Protein AF-A0A0A2F443-F1 (afdb_monomer)

Sequence (129 aa):
AHIKAKIVNYIKQNYPGAFIKDIERKSNGTYKAEIVYNNTEYDLLFNAQGNFVSAHIDGYEDDDDNIPAHIKAKIINYINQNYPGAIIKDIERKSNGRYEAEIVYNNREYDLLFNAQGNFISASLDDKK

Secondary structure (DSSP, 8-state):
-HHHHHHHHHHHHHSTT-EEEEEEEPTTS-EEEEEEETTEEEEEEE-TTS-EEEEEETT-----TTS-HHHHHHHHHHHHHHSTTPEEEEEEE-TTS-EEEEEEETTEEEEEEE-TTS-EEEEEE----

InterPro domains:
  IPR021533 Putative beta-lactamase-inhibitor-like, PepSY-like [PF11396] (5-53)
  IPR021533 Putative beta-lactamase-inhibitor-like, PepSY-like [PF11396] (70-121)

Organism: NCBI:txid111105

pLDDT: mean 92.55, std 10.03, range [43.12, 98.56]

Structure (mmCIF, N/CA/C/O backbone):
data_AF-A0A0A2F443-F1
#
_entry.id   AF-A0A0A2F443-F1
#
loop_
_atom_site.group_PDB
_atom_site.id
_atom_site.type_symbol
_atom_site.label_atom_id
_atom_site.label_alt_id
_atom_site.label_comp_id
_atom_site.label_asym_id
_atom_site.label_entity_id
_atom_site.label_seq_id
_atom_site.pdbx_PDB_ins_code
_atom_site.Cartn_x
_atom_site.Cartn_y
_atom_site.Cartn_z
_atom_site.occupancy
_atom_site.B_iso_or_equiv
_atom_site.auth_seq_id
_atom_site.auth_comp_id
_atom_site.auth_asym_id
_atom_site.auth_atom_id
_atom_site.pdbx_PDB_model_num
ATOM 1 N N . ALA A 1 1 ? -15.378 -19.521 -1.320 1.00 64.31 1 ALA A N 1
ATOM 2 C CA . ALA A 1 1 ? -15.465 -19.469 0.157 1.00 64.31 1 ALA A CA 1
ATOM 3 C C . ALA A 1 1 ? -14.098 -19.260 0.822 1.00 64.31 1 ALA A C 1
ATOM 5 O O . ALA A 1 1 ? -13.954 -18.303 1.567 1.00 64.31 1 ALA A O 1
ATOM 6 N N . HIS A 1 2 ? -13.081 -20.080 0.522 1.00 89.88 2 HIS A N 1
ATOM 7 C CA . HIS A 1 2 ? -11.790 -20.035 1.232 1.00 89.88 2 HIS A CA 1
ATOM 8 C C . HIS A 1 2 ? -11.014 -18.705 1.099 1.00 89.88 2 HIS A C 1
ATOM 10 O O . HIS A 1 2 ? -10.516 -18.188 2.093 1.00 89.88 2 HIS A O 1
ATOM 16 N N . ILE A 1 3 ? -10.974 -18.101 -0.098 1.00 95.50 3 ILE A N 1
ATOM 17 C CA . ILE A 1 3 ? -10.221 -16.853 -0.330 1.00 95.50 3 ILE A CA 1
ATOM 18 C C . ILE A 1 3 ? -10.798 -15.664 0.447 1.00 95.50 3 ILE A C 1
ATOM 20 O O . ILE A 1 3 ? -10.056 -14.972 1.135 1.00 95.50 3 ILE A O 1
ATOM 24 N N . LYS A 1 4 ? -12.125 -15.462 0.417 1.00 95.25 4 LYS A N 1
ATOM 25 C CA . LYS A 1 4 ? -12.770 -14.390 1.195 1.00 95.25 4 LYS A CA 1
ATOM 26 C C . LYS A 1 4 ? -12.514 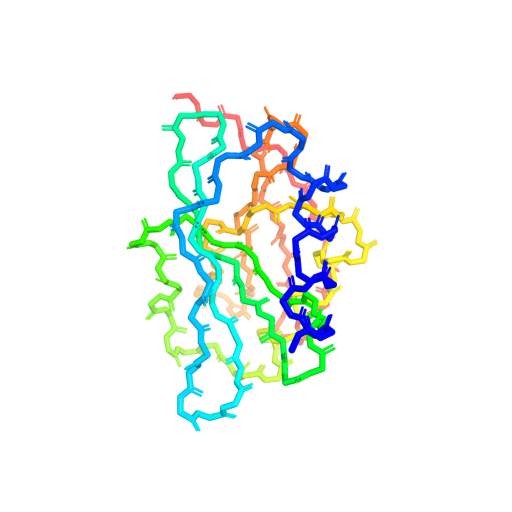-14.549 2.699 1.00 95.25 4 LYS A C 1
ATOM 28 O O . LYS A 1 4 ? -12.211 -13.566 3.358 1.00 95.25 4 LYS A O 1
ATOM 33 N N . ALA A 1 5 ? -12.559 -15.772 3.235 1.00 96.56 5 ALA A N 1
ATOM 34 C CA . ALA A 1 5 ? -12.238 -16.017 4.644 1.00 96.56 5 ALA A CA 1
ATOM 35 C C . ALA A 1 5 ? -10.780 -15.657 4.987 1.00 96.56 5 ALA A C 1
ATOM 37 O O . ALA A 1 5 ? -10.525 -15.046 6.020 1.00 96.56 5 ALA A O 1
ATOM 38 N N . LYS A 1 6 ? -9.828 -15.977 4.101 1.00 97.50 6 LYS A N 1
ATOM 39 C CA . LYS A 1 6 ? -8.420 -15.587 4.253 1.00 97.50 6 LYS A CA 1
ATOM 40 C C . LYS A 1 6 ? -8.236 -14.065 4.264 1.00 97.50 6 LYS A C 1
ATOM 42 O O . LYS A 1 6 ? -7.533 -13.560 5.132 1.00 97.50 6 LYS A O 1
ATOM 47 N N . ILE A 1 7 ? -8.910 -13.352 3.359 1.00 98.38 7 ILE A N 1
ATOM 48 C CA . ILE A 1 7 ? -8.921 -11.880 3.312 1.00 98.38 7 ILE A CA 1
ATOM 49 C C . ILE A 1 7 ? -9.482 -11.307 4.620 1.00 98.38 7 ILE A C 1
ATOM 51 O O . ILE A 1 7 ? -8.838 -10.482 5.259 1.00 98.38 7 ILE A O 1
ATOM 55 N N . VAL A 1 8 ? -10.637 -11.804 5.074 1.00 98.19 8 VAL A N 1
ATOM 56 C CA . VAL A 1 8 ? -11.250 -11.381 6.345 1.00 98.19 8 VAL A CA 1
ATOM 57 C C . VAL A 1 8 ? -10.306 -11.612 7.530 1.00 98.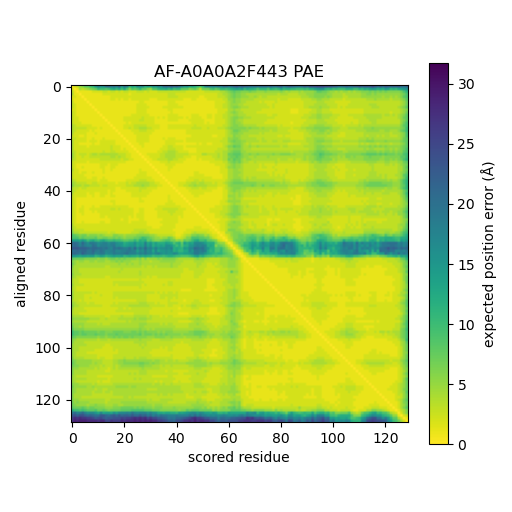19 8 VAL A C 1
ATOM 59 O O . VAL A 1 8 ? -10.204 -10.754 8.404 1.00 98.19 8 VAL A O 1
ATOM 62 N N . ASN A 1 9 ? -9.598 -12.742 7.570 1.00 97.75 9 ASN A N 1
ATOM 63 C CA . ASN A 1 9 ? -8.636 -13.029 8.636 1.00 97.75 9 ASN A CA 1
ATOM 64 C C . ASN A 1 9 ? -7.452 -12.057 8.618 1.00 97.75 9 ASN A C 1
ATOM 66 O O . ASN A 1 9 ? -7.073 -11.558 9.674 1.00 97.75 9 ASN A O 1
ATOM 70 N N . TYR A 1 10 ? -6.910 -11.752 7.435 1.00 97.69 10 TYR A N 1
ATOM 71 C CA . TYR A 1 10 ? -5.860 -10.747 7.294 1.00 97.69 10 TYR A CA 1
ATOM 72 C C . TYR A 1 10 ? -6.326 -9.378 7.809 1.00 97.69 10 TYR A C 1
ATOM 74 O O . TYR A 1 10 ? -5.618 -8.753 8.598 1.00 97.69 10 TYR A O 1
ATOM 82 N N . ILE A 1 11 ? -7.534 -8.945 7.426 1.00 98.19 11 ILE A N 1
ATOM 83 C CA . ILE A 1 11 ? -8.095 -7.658 7.858 1.00 98.19 11 ILE A CA 1
ATOM 84 C C . ILE A 1 11 ? -8.228 -7.614 9.381 1.00 98.19 11 ILE A C 1
ATOM 86 O O . ILE A 1 11 ? -7.742 -6.683 10.007 1.00 98.19 11 ILE A O 1
ATOM 90 N N . LYS A 1 12 ? -8.804 -8.652 9.999 1.00 97.25 12 LYS A N 1
ATOM 91 C CA . LYS A 1 12 ? -8.954 -8.721 11.463 1.00 97.25 12 LYS A CA 1
ATOM 92 C C . LYS A 1 12 ? -7.624 -8.665 12.215 1.00 97.25 12 LYS A C 1
ATOM 94 O O . LYS A 1 12 ? -7.587 -8.149 13.327 1.00 97.25 12 LYS A O 1
ATOM 99 N N . GLN A 1 13 ? -6.566 -9.229 11.636 1.00 96.31 13 GLN A N 1
ATOM 100 C CA . GLN A 1 13 ? -5.243 -9.269 12.251 1.00 96.31 13 GLN A CA 1
ATOM 101 C C . GLN A 1 13 ? -4.503 -7.929 12.146 1.00 96.31 13 GLN A C 1
ATOM 103 O O . GLN A 1 13 ? -3.824 -7.553 13.096 1.00 96.31 13 GLN A O 1
ATOM 108 N N . ASN A 1 14 ? -4.613 -7.230 11.012 1.00 95.94 14 ASN A N 1
ATOM 109 C CA . ASN A 1 14 ? -3.810 -6.031 10.731 1.00 95.94 14 ASN A CA 1
ATOM 110 C C . ASN A 1 14 ? -4.575 -4.718 10.965 1.00 95.94 14 ASN A C 1
ATOM 112 O O . ASN A 1 14 ? -3.959 -3.699 11.253 1.00 95.94 14 ASN A O 1
ATOM 116 N N . TYR A 1 15 ? -5.907 -4.752 10.903 1.00 96.12 15 TYR A N 1
ATOM 117 C CA . TYR A 1 15 ? -6.796 -3.605 11.104 1.00 96.12 15 TYR A CA 1
ATOM 118 C C . TYR A 1 15 ? -7.866 -3.959 12.155 1.00 96.12 15 TYR A C 1
ATOM 120 O O . TYR A 1 15 ? -9.048 -4.135 11.833 1.00 96.12 15 TYR A O 1
ATOM 128 N N . PRO A 1 16 ? -7.471 -4.164 13.426 1.00 95.56 16 PRO A N 1
ATOM 129 C CA . PRO A 1 16 ? -8.375 -4.646 14.465 1.00 95.56 16 PRO A CA 1
ATOM 130 C C . PRO A 1 16 ? -9.510 -3.650 14.722 1.00 95.56 16 PRO A C 1
ATOM 132 O O . PRO A 1 16 ? -9.282 -2.507 15.099 1.00 95.56 16 PRO A O 1
ATOM 135 N N . GLY A 1 17 ? -10.752 -4.102 14.549 1.00 95.75 17 GLY A N 1
ATOM 136 C CA . GLY A 1 17 ? -11.938 -3.251 14.694 1.00 95.75 17 GLY A CA 1
ATOM 137 C C . GLY A 1 17 ? -12.379 -2.551 13.407 1.00 95.75 17 GLY A C 1
ATOM 138 O O . GLY A 1 17 ? -13.370 -1.828 13.440 1.00 95.75 17 GLY A O 1
ATOM 139 N N . ALA A 1 18 ? -11.707 -2.792 12.276 1.00 97.44 18 ALA A N 1
ATOM 140 C CA . ALA A 1 18 ? -12.175 -2.309 10.983 1.00 97.44 18 ALA A CA 1
ATOM 141 C C . ALA A 1 18 ? -13.553 -2.887 10.619 1.00 97.44 18 ALA A C 1
ATOM 143 O O . ALA A 1 18 ? -13.817 -4.083 10.796 1.00 97.44 18 ALA A O 1
ATOM 144 N N . PHE A 1 19 ? -14.416 -2.042 10.059 1.00 98.19 19 PHE A N 1
ATOM 145 C CA . PHE A 1 19 ? -15.675 -2.453 9.450 1.00 98.19 19 PHE A CA 1
ATOM 146 C C . PHE A 1 19 ? -15.444 -2.770 7.973 1.00 98.19 19 PHE A C 1
ATOM 148 O O . PHE A 1 19 ? -14.977 -1.919 7.227 1.00 98.19 19 PHE A O 1
ATOM 155 N N . ILE A 1 20 ? -15.766 -3.989 7.539 1.00 98.31 20 ILE A N 1
ATOM 156 C CA . ILE A 1 20 ? -15.625 -4.400 6.136 1.00 98.31 20 ILE A CA 1
ATOM 157 C C . ILE A 1 20 ? -16.912 -4.025 5.397 1.00 98.31 20 ILE A C 1
ATOM 159 O O . ILE A 1 20 ? -17.959 -4.606 5.687 1.00 98.31 20 ILE A O 1
ATOM 163 N N . LYS A 1 21 ? -16.828 -3.081 4.452 1.00 98.00 21 LYS A N 1
ATOM 164 C CA . LYS A 1 21 ? -17.955 -2.643 3.614 1.00 98.00 21 LYS A CA 1
ATOM 165 C C . LYS A 1 21 ? -18.239 -3.661 2.517 1.00 98.00 21 LYS A C 1
ATOM 167 O O . LYS A 1 21 ? -19.358 -4.159 2.420 1.00 98.00 21 LYS A O 1
ATOM 172 N N . ASP A 1 22 ? -17.215 -4.007 1.742 1.00 97.62 22 ASP A N 1
ATOM 173 C CA . ASP A 1 22 ? -17.322 -4.995 0.671 1.00 97.62 22 ASP A CA 1
ATOM 174 C C . ASP A 1 22 ? -16.007 -5.755 0.445 1.00 97.62 22 ASP A C 1
ATOM 176 O O . ASP A 1 22 ? -14.921 -5.318 0.824 1.00 97.62 22 ASP A O 1
ATOM 180 N N . ILE A 1 23 ? -16.120 -6.934 -0.169 1.00 97.69 23 ILE A N 1
ATOM 181 C CA . ILE A 1 23 ? -15.006 -7.683 -0.746 1.00 97.69 23 ILE A CA 1
ATOM 182 C C . ILE A 1 23 ? -15.416 -8.120 -2.152 1.00 97.69 23 ILE A C 1
ATOM 184 O O . ILE A 1 23 ? -16.101 -9.143 -2.339 1.00 97.69 23 ILE A O 1
ATOM 188 N N . GLU A 1 24 ? -14.913 -7.395 -3.141 1.00 96.75 24 GLU A N 1
ATOM 189 C CA . GLU A 1 24 ? -15.175 -7.614 -4.555 1.00 96.75 24 GLU A CA 1
ATOM 190 C C . GLU A 1 24 ? -14.034 -8.407 -5.205 1.00 96.75 24 GLU A C 1
ATOM 192 O O . GLU A 1 24 ? -12.854 -8.192 -4.926 1.00 96.75 24 GLU A O 1
ATOM 197 N N . ARG A 1 25 ? -14.371 -9.334 -6.109 1.00 96.69 25 ARG A N 1
ATOM 198 C CA . ARG A 1 25 ? -13.392 -9.959 -7.008 1.00 96.69 25 ARG A CA 1
ATOM 199 C C . ARG A 1 25 ? -13.388 -9.201 -8.332 1.00 96.69 25 ARG A C 1
ATOM 201 O O . ARG A 1 25 ? -14.406 -9.191 -9.017 1.00 96.69 25 ARG A O 1
ATOM 208 N N . LYS A 1 26 ? -12.243 -8.644 -8.719 1.00 95.38 26 LYS A N 1
ATOM 209 C CA . LYS A 1 26 ? -12.069 -7.924 -9.985 1.00 95.38 26 LYS A CA 1
ATOM 210 C C . LYS A 1 26 ? -11.936 -8.896 -11.166 1.00 95.38 26 LYS A C 1
ATOM 212 O O . LYS A 1 26 ? -11.649 -10.086 -10.998 1.00 95.38 26 LYS A O 1
ATOM 217 N N . SER A 1 27 ? -12.137 -8.393 -12.385 1.00 95.69 27 SER A N 1
ATOM 218 C CA . SER A 1 27 ? -12.117 -9.185 -13.629 1.00 95.69 27 SER A CA 1
ATOM 219 C C . SER A 1 27 ? -10.770 -9.870 -13.899 1.00 95.69 27 SER A C 1
ATOM 221 O O . SER A 1 27 ? -10.739 -10.999 -14.385 1.00 95.69 27 SER A O 1
ATOM 223 N N . ASN A 1 28 ? -9.661 -9.238 -13.505 1.00 92.69 28 ASN A N 1
ATOM 224 C CA . ASN A 1 28 ? -8.302 -9.795 -13.560 1.00 92.69 28 ASN A CA 1
ATOM 225 C C . ASN A 1 28 ? -8.028 -10.868 -12.479 1.00 92.69 28 ASN A C 1
ATOM 227 O O . ASN A 1 28 ? -6.920 -11.391 -12.380 1.00 92.69 28 ASN A O 1
ATOM 231 N N . GLY A 1 29 ? -9.028 -11.200 -11.658 1.00 95.38 29 GLY A N 1
ATOM 232 C CA . GLY A 1 29 ? -8.956 -12.224 -10.625 1.00 95.38 29 GLY A CA 1
ATOM 233 C C . GLY A 1 29 ? -8.400 -11.760 -9.279 1.00 95.38 29 GLY A C 1
ATOM 234 O O . GLY A 1 29 ? -8.412 -12.575 -8.355 1.00 95.38 29 GLY A O 1
ATOM 235 N N . THR A 1 30 ? -7.952 -10.506 -9.142 1.00 96.69 30 THR A N 1
ATOM 236 C CA . THR A 1 30 ? -7.595 -9.920 -7.840 1.00 96.69 30 THR A CA 1
ATOM 237 C C . THR A 1 30 ? -8.844 -9.651 -7.003 1.00 96.69 30 THR A C 1
ATOM 239 O O . THR A 1 30 ? -9.979 -9.787 -7.471 1.00 96.69 30 THR A O 1
ATOM 242 N N . TYR A 1 31 ? -8.642 -9.291 -5.740 1.00 97.75 31 TYR A N 1
ATOM 243 C CA . TYR A 1 31 ? -9.715 -8.882 -4.846 1.00 97.75 31 TYR A CA 1
ATOM 244 C C . TYR A 1 31 ? -9.433 -7.487 -4.301 1.00 97.75 31 TYR A C 1
ATOM 246 O O . TYR A 1 31 ? -8.298 -7.197 -3.932 1.00 97.75 31 TYR A O 1
ATOM 254 N N . LYS A 1 32 ? -10.474 -6.661 -4.224 1.00 97.00 32 LYS A N 1
ATOM 255 C CA . LYS A 1 32 ? -10.474 -5.379 -3.517 1.00 97.00 32 LYS A CA 1
ATOM 256 C C . LYS A 1 32 ? -11.372 -5.534 -2.293 1.00 97.00 32 LYS A C 1
ATOM 258 O O . LYS A 1 32 ? -12.486 -6.041 -2.427 1.00 97.00 32 LYS A O 1
ATOM 263 N N . ALA A 1 33 ? -10.884 -5.167 -1.116 1.00 97.62 33 ALA A N 1
ATOM 264 C CA . ALA A 1 33 ? -11.701 -5.059 0.084 1.00 97.62 33 ALA A CA 1
ATOM 265 C C . ALA A 1 33 ? -11.775 -3.595 0.510 1.00 97.62 33 ALA A C 1
ATOM 267 O O . ALA A 1 33 ? -10.738 -2.975 0.721 1.00 97.62 33 ALA A O 1
ATOM 268 N N . GLU A 1 34 ? -12.991 -3.084 0.652 1.00 97.81 34 GLU A N 1
ATOM 269 C CA . GLU A 1 34 ? -13.259 -1.737 1.153 1.00 97.81 34 GLU A CA 1
ATOM 270 C C . GLU A 1 34 ? -13.525 -1.834 2.654 1.00 97.81 34 GLU A C 1
ATOM 272 O O . GLU A 1 34 ? -14.407 -2.587 3.091 1.00 97.81 34 GLU A O 1
ATOM 277 N N . ILE A 1 35 ? -12.749 -1.111 3.460 1.00 97.88 35 ILE A N 1
ATOM 278 C CA . ILE A 1 35 ? -12.886 -1.115 4.919 1.00 97.88 35 ILE A CA 1
ATOM 279 C C . ILE A 1 35 ? -12.972 0.306 5.471 1.00 97.88 35 ILE A C 1
ATOM 281 O O . ILE A 1 35 ? -12.360 1.219 4.937 1.00 97.88 35 ILE A O 1
ATOM 285 N N . VAL A 1 36 ? -13.670 0.476 6.591 1.00 97.62 36 VAL A N 1
ATOM 286 C CA . VAL A 1 36 ? -13.581 1.670 7.440 1.00 97.62 36 VAL A CA 1
ATOM 287 C C . VAL A 1 36 ? -12.722 1.315 8.647 1.00 97.62 36 VAL A C 1
ATOM 289 O O . VAL A 1 36 ? -13.060 0.392 9.393 1.00 97.62 36 VAL A O 1
ATOM 292 N N . TYR A 1 37 ? -11.633 2.041 8.875 1.00 95.19 37 TYR A N 1
ATOM 293 C CA . TYR A 1 37 ? -10.763 1.861 10.036 1.00 95.19 37 TYR A CA 1
ATOM 294 C C . TYR A 1 37 ? -10.329 3.229 10.570 1.00 95.19 37 TYR A C 1
ATOM 296 O O . TYR A 1 37 ? -10.006 4.122 9.799 1.00 95.19 37 TYR A O 1
ATOM 304 N N . ASN A 1 38 ? -10.395 3.437 11.889 1.00 91.50 38 ASN A N 1
ATOM 305 C CA . ASN A 1 38 ? -10.117 4.739 12.519 1.00 91.50 38 ASN A CA 1
ATOM 306 C C . ASN A 1 38 ? -10.820 5.934 11.835 1.00 91.50 38 ASN A C 1
ATOM 308 O O . ASN A 1 38 ? -10.234 7.000 11.679 1.00 91.50 38 ASN A O 1
ATOM 312 N N . ASN A 1 39 ? -12.085 5.742 11.443 1.00 92.25 39 ASN A N 1
ATOM 313 C CA . ASN A 1 39 ? -12.944 6.730 10.775 1.00 92.25 39 ASN A CA 1
ATOM 314 C C . ASN A 1 39 ? -12.515 7.129 9.350 1.00 92.25 39 ASN A C 1
ATOM 316 O O . ASN A 1 39 ? -13.056 8.093 8.811 1.00 92.25 39 ASN A O 1
ATOM 320 N N . THR A 1 40 ? -11.620 6.367 8.728 1.00 92.44 40 THR A N 1
ATOM 321 C CA . THR A 1 40 ? -11.165 6.572 7.348 1.00 92.44 40 THR A CA 1
ATOM 322 C C . THR A 1 40 ? -11.492 5.342 6.507 1.00 92.44 40 THR A C 1
ATOM 324 O O . THR A 1 40 ? -11.432 4.214 7.004 1.00 92.44 40 THR A O 1
ATOM 327 N N . GLU A 1 41 ? -11.871 5.554 5.246 1.00 95.56 41 GLU A N 1
ATOM 328 C CA . GLU A 1 41 ? -12.099 4.475 4.283 1.00 95.56 41 GLU A CA 1
ATOM 329 C C . GLU A 1 41 ? -10.800 4.093 3.570 1.00 95.56 41 GLU A C 1
ATOM 331 O O . G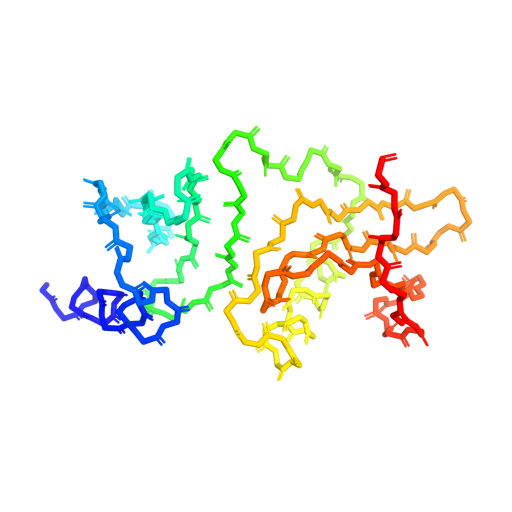LU A 1 41 ? -9.996 4.955 3.211 1.00 95.56 41 GLU A O 1
ATOM 336 N N . TYR A 1 42 ? -10.588 2.790 3.403 1.00 95.50 42 TYR A N 1
ATOM 337 C CA . TYR A 1 42 ? -9.389 2.230 2.800 1.00 95.50 42 TYR A CA 1
ATOM 338 C C . TYR A 1 42 ? -9.718 1.126 1.806 1.00 95.50 42 TYR A C 1
ATOM 340 O O . TYR A 1 42 ? -10.589 0.282 2.044 1.00 95.50 42 TYR A O 1
ATOM 348 N N . ASP A 1 43 ? -8.890 1.074 0.771 1.00 96.00 43 ASP A N 1
ATOM 349 C CA . ASP A 1 43 ? -8.896 0.074 -0.277 1.00 96.00 43 ASP A CA 1
ATOM 350 C C . ASP A 1 43 ? -7.738 -0.897 -0.100 1.00 96.00 43 ASP A C 1
ATOM 352 O O . ASP A 1 43 ? -6.567 -0.547 -0.251 1.00 96.00 43 ASP A O 1
ATOM 356 N N . LEU A 1 44 ? -8.060 -2.150 0.212 1.00 97.25 44 LEU A N 1
ATOM 357 C CA . LEU A 1 44 ? -7.071 -3.209 0.365 1.00 97.25 44 LEU A CA 1
ATOM 358 C C . LEU A 1 44 ? -7.079 -4.104 -0.869 1.00 97.25 44 LEU A C 1
ATOM 360 O O . LEU A 1 44 ? -8.078 -4.757 -1.186 1.00 97.25 44 LEU A O 1
ATOM 364 N N . LEU A 1 45 ? -5.931 -4.191 -1.532 1.00 96.56 45 LEU A N 1
ATOM 365 C CA . LEU A 1 45 ? -5.721 -5.045 -2.688 1.00 96.56 45 LEU A CA 1
ATOM 366 C C . LEU A 1 45 ? -5.153 -6.399 -2.258 1.00 96.56 45 LEU A C 1
ATOM 368 O O . LEU A 1 45 ? -4.180 -6.495 -1.509 1.00 96.56 45 LEU A O 1
ATOM 372 N N . PHE A 1 46 ? -5.728 -7.467 -2.802 1.00 98.00 46 PHE A N 1
ATOM 373 C CA . PHE A 1 46 ? -5.253 -8.833 -2.632 1.00 98.00 46 PHE A CA 1
ATOM 374 C C . PHE A 1 46 ? -5.090 -9.517 -3.984 1.00 98.00 46 PHE A C 1
ATOM 376 O O . PHE A 1 46 ? -5.879 -9.324 -4.911 1.00 98.00 46 PHE A O 1
ATOM 383 N N . ASN A 1 47 ? -4.087 -10.382 -4.097 1.00 96.88 47 ASN A N 1
ATOM 384 C CA . ASN A 1 47 ? -3.878 -11.168 -5.305 1.00 96.88 47 ASN A CA 1
ATOM 385 C C . ASN A 1 47 ? -4.937 -12.285 -5.457 1.00 96.88 47 ASN A C 1
ATOM 387 O O . ASN A 1 47 ? -5.762 -12.524 -4.572 1.00 96.88 47 ASN A O 1
ATOM 391 N N . ALA A 1 48 ? -4.889 -13.025 -6.568 1.00 96.62 48 ALA A N 1
ATOM 392 C CA . ALA A 1 48 ? -5.840 -14.107 -6.856 1.00 96.62 48 ALA A CA 1
ATOM 393 C C . ALA A 1 48 ? -5.854 -15.245 -5.808 1.00 96.62 48 ALA A C 1
ATOM 395 O O . ALA A 1 48 ? -6.826 -15.996 -5.720 1.00 96.62 48 ALA A O 1
ATOM 396 N N . GLN A 1 49 ? -4.800 -15.371 -4.995 1.00 96.94 49 GLN A N 1
ATOM 397 C CA . GLN A 1 49 ? -4.669 -16.344 -3.904 1.00 96.94 49 GLN A CA 1
ATOM 398 C C . GLN A 1 49 ? -5.054 -15.759 -2.529 1.00 96.94 49 GLN A C 1
ATOM 400 O O . GLN A 1 49 ? -4.850 -16.410 -1.495 1.00 96.94 49 GLN A O 1
ATOM 405 N N . GLY A 1 50 ? -5.600 -14.540 -2.495 1.00 96.88 50 GLY A N 1
ATOM 406 C CA . GLY A 1 50 ? -5.985 -13.838 -1.272 1.00 96.88 50 GLY A CA 1
ATOM 407 C C . GLY A 1 50 ? -4.804 -13.402 -0.410 1.00 96.88 50 GLY A C 1
ATOM 408 O O . GLY A 1 50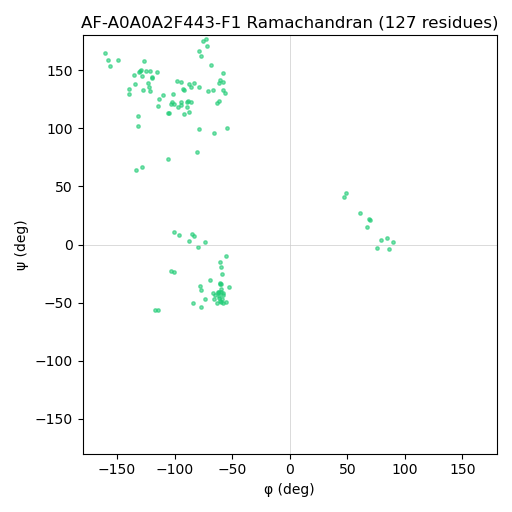 ? -4.968 -13.265 0.799 1.00 96.88 50 GLY A O 1
ATOM 409 N N . ASN A 1 51 ? -3.605 -13.266 -0.983 1.00 96.88 51 ASN A N 1
ATOM 410 C CA . ASN A 1 51 ? -2.473 -12.652 -0.290 1.00 96.88 51 ASN A CA 1
ATOM 411 C C . ASN A 1 51 ? -2.576 -11.133 -0.416 1.00 96.88 51 ASN A C 1
ATOM 413 O O . ASN A 1 51 ? -2.899 -10.641 -1.497 1.00 96.88 51 ASN A O 1
ATOM 417 N N . PHE A 1 52 ? -2.280 -10.420 0.667 1.00 97.75 52 PHE A N 1
ATOM 418 C CA . PHE A 1 52 ? -2.236 -8.962 0.682 1.00 97.75 52 PHE A CA 1
ATOM 419 C C . PHE A 1 52 ? -1.196 -8.423 -0.304 1.00 97.75 52 PHE A C 1
ATOM 421 O O . PHE A 1 52 ? -0.123 -9.011 -0.457 1.00 97.75 52 PHE A O 1
ATOM 428 N N . VAL A 1 53 ? -1.540 -7.325 -0.971 1.00 96.38 53 VAL A N 1
ATOM 429 C CA . VAL A 1 53 ? -0.677 -6.610 -1.915 1.00 96.38 53 VAL A CA 1
ATOM 430 C C . VAL A 1 53 ? -0.392 -5.208 -1.394 1.00 96.38 53 VAL A C 1
ATOM 432 O O . VAL A 1 53 ? 0.773 -4.871 -1.222 1.00 96.38 53 VAL A O 1
ATOM 435 N N . SER A 1 54 ? -1.424 -4.413 -1.121 1.00 95.69 54 SER A N 1
ATOM 436 C CA . SER A 1 54 ? -1.288 -3.053 -0.593 1.00 95.69 54 SER A CA 1
ATOM 437 C C . SER A 1 54 ? -2.594 -2.582 0.047 1.00 95.69 54 SER A C 1
ATOM 439 O O . SER A 1 54 ? -3.650 -3.185 -0.162 1.00 95.69 54 SER A O 1
ATOM 441 N N . ALA A 1 55 ? -2.510 -1.511 0.834 1.00 95.56 55 ALA A N 1
ATOM 442 C CA . ALA A 1 55 ? -3.648 -0.782 1.374 1.00 95.56 55 ALA A CA 1
ATOM 443 C C . ALA A 1 55 ? -3.476 0.698 1.040 1.00 95.56 55 ALA A C 1
ATOM 445 O O . ALA A 1 55 ? -2.392 1.232 1.269 1.00 95.56 55 ALA A O 1
ATOM 446 N N . HIS A 1 56 ? -4.525 1.334 0.531 1.00 93.75 56 HIS A N 1
ATOM 447 C CA . HIS A 1 56 ? -4.550 2.750 0.165 1.00 93.75 56 HIS A CA 1
ATOM 448 C C . HIS A 1 56 ? -5.726 3.453 0.841 1.00 93.75 56 HIS A C 1
ATOM 450 O O . HIS A 1 56 ? -6.683 2.791 1.246 1.00 93.75 56 HIS A O 1
ATOM 456 N N . ILE A 1 57 ? -5.661 4.775 0.992 1.00 90.38 57 ILE A N 1
ATOM 457 C CA . ILE A 1 57 ? -6.848 5.567 1.348 1.00 90.38 57 ILE A CA 1
ATOM 458 C C . ILE A 1 57 ? -7.822 5.500 0.169 1.00 90.38 57 ILE A C 1
ATOM 460 O O . ILE A 1 57 ? -7.401 5.650 -0.975 1.00 90.38 57 ILE A O 1
ATOM 464 N N . ASP A 1 58 ? -9.105 5.243 0.433 1.00 85.50 58 ASP A N 1
ATOM 465 C CA . ASP A 1 58 ? -10.117 5.217 -0.629 1.00 85.50 58 ASP A CA 1
ATOM 466 C C . ASP A 1 58 ? -10.146 6.566 -1.370 1.00 85.50 58 ASP A C 1
ATOM 468 O O . ASP A 1 58 ? -10.103 7.637 -0.757 1.00 85.50 58 ASP A O 1
ATOM 472 N N . GLY A 1 59 ? -10.155 6.508 -2.701 1.00 77.12 59 GLY A N 1
ATOM 473 C CA . GLY A 1 59 ? -10.050 7.677 -3.577 1.00 77.12 59 GLY A CA 1
ATOM 474 C C . GLY A 1 59 ? -8.648 8.289 -3.719 1.00 77.12 59 GLY A C 1
ATOM 475 O O . GLY A 1 59 ? -8.496 9.218 -4.508 1.00 77.12 59 GLY A O 1
ATOM 476 N N . TYR A 1 60 ? -7.636 7.774 -3.013 1.00 69.88 60 TYR A N 1
ATOM 477 C CA . TYR A 1 60 ? -6.218 8.084 -3.232 1.00 69.88 60 TYR A CA 1
ATOM 478 C C . TYR A 1 60 ? -5.556 6.882 -3.908 1.00 69.88 60 TYR A C 1
ATOM 480 O O . TYR A 1 60 ? -4.838 6.091 -3.289 1.00 69.88 60 TYR A O 1
ATOM 488 N N . GLU A 1 61 ? -5.858 6.701 -5.191 1.00 63.44 61 GLU A N 1
ATOM 489 C CA . GLU A 1 61 ? -5.052 5.821 -6.029 1.00 63.44 61 GLU A CA 1
ATOM 490 C C . GLU A 1 61 ? -3.786 6.596 -6.436 1.00 63.44 61 GLU A C 1
ATOM 492 O O . GLU A 1 61 ? -3.860 7.777 -6.759 1.00 63.44 61 GLU A O 1
ATOM 497 N N . ASP A 1 62 ? -2.616 5.952 -6.364 1.00 60.16 62 ASP A N 1
ATOM 498 C CA . ASP A 1 62 ? -1.356 6.502 -6.890 1.00 60.16 62 ASP A CA 1
ATOM 499 C C . ASP A 1 62 ? -1.543 6.874 -8.371 1.00 60.16 62 ASP A C 1
ATOM 501 O O . ASP A 1 62 ? -1.454 6.001 -9.245 1.00 60.16 62 ASP A O 1
ATOM 505 N N . ASP A 1 63 ? -1.755 8.157 -8.643 1.00 54.72 63 ASP A N 1
ATOM 506 C CA . ASP A 1 63 ? -1.952 8.697 -9.991 1.00 54.72 63 ASP A CA 1
ATOM 507 C C . ASP A 1 63 ? -0.623 8.875 -10.760 1.00 54.72 63 ASP A C 1
ATOM 509 O O . ASP A 1 63 ? -0.625 9.283 -11.926 1.00 54.72 63 ASP A O 1
ATOM 513 N N . ASP A 1 64 ? 0.539 8.577 -10.156 1.00 63.31 64 ASP A N 1
ATOM 514 C CA . ASP A 1 64 ? 1.829 8.703 -10.849 1.00 63.31 64 ASP A CA 1
ATOM 515 C C . ASP A 1 64 ? 2.118 7.493 -11.759 1.00 63.31 64 ASP A C 1
ATOM 517 O O . ASP A 1 64 ? 2.916 6.592 -11.462 1.00 63.31 64 ASP A O 1
ATOM 521 N N . ASP A 1 65 ? 1.492 7.516 -12.938 1.00 66.00 65 ASP A N 1
ATOM 522 C CA . ASP A 1 65 ? 1.714 6.588 -14.057 1.00 66.00 65 ASP A CA 1
ATOM 523 C C . ASP A 1 65 ? 3.188 6.523 -14.524 1.00 66.00 65 ASP A C 1
ATOM 525 O O . ASP A 1 65 ? 3.564 5.644 -15.309 1.00 66.00 65 ASP A O 1
ATOM 529 N N . ASN A 1 66 ? 4.064 7.419 -14.049 1.00 82.25 66 ASN A N 1
ATOM 530 C CA . ASN A 1 66 ? 5.475 7.453 -14.441 1.00 82.25 66 ASN A CA 1
ATOM 531 C C . ASN A 1 66 ? 6.388 6.561 -13.593 1.00 82.25 66 ASN A C 1
ATOM 533 O O . ASN A 1 66 ? 7.607 6.552 -13.818 1.00 82.25 66 ASN A O 1
ATOM 537 N N . ILE A 1 67 ? 5.851 5.800 -12.636 1.00 91.00 67 ILE A N 1
ATOM 538 C CA . ILE A 1 67 ? 6.638 4.842 -11.857 1.00 91.00 67 ILE A CA 1
ATOM 539 C C . ILE A 1 67 ? 6.654 3.486 -12.572 1.00 91.00 67 ILE A C 1
ATOM 541 O O . ILE A 1 67 ? 5.613 2.839 -12.706 1.00 91.00 67 ILE A O 1
ATOM 545 N N . PRO A 1 68 ? 7.828 2.967 -12.988 1.00 93.38 68 PRO A N 1
ATOM 546 C CA . PRO A 1 68 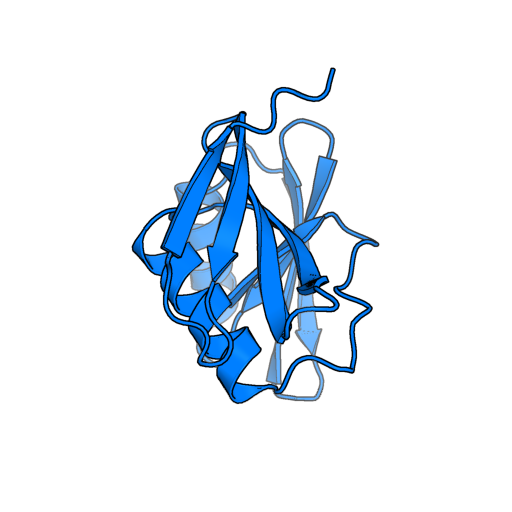? 7.896 1.644 -13.592 1.00 93.38 68 PRO A CA 1
ATOM 547 C C . PRO A 1 68 ? 7.309 0.578 -12.658 1.00 93.38 68 PRO A C 1
ATOM 549 O O . PRO A 1 68 ? 7.719 0.467 -11.502 1.00 93.38 68 PRO A O 1
ATOM 552 N N . ALA A 1 69 ? 6.410 -0.266 -13.171 1.00 91.31 69 ALA A N 1
ATOM 553 C CA . ALA A 1 69 ? 5.660 -1.235 -12.362 1.00 91.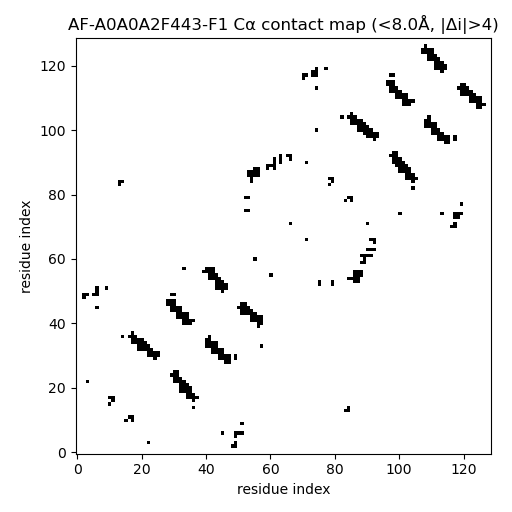31 69 ALA A CA 1
ATOM 554 C C . ALA A 1 69 ? 6.545 -2.131 -11.469 1.00 91.31 69 ALA A C 1
ATOM 556 O O . ALA A 1 69 ? 6.191 -2.433 -10.332 1.00 91.31 69 ALA A O 1
ATOM 557 N N . HIS A 1 70 ? 7.729 -2.527 -11.953 1.00 94.69 70 HIS A N 1
ATOM 558 C CA . HIS A 1 70 ? 8.681 -3.331 -11.179 1.00 94.69 70 HIS A CA 1
ATOM 559 C C . HIS A 1 70 ? 9.321 -2.560 -10.010 1.00 94.69 70 HIS A C 1
ATOM 561 O O . HIS A 1 70 ? 9.635 -3.163 -8.985 1.00 94.69 70 HIS A O 1
ATOM 567 N N . ILE A 1 71 ? 9.496 -1.241 -10.138 1.00 96.06 71 ILE A N 1
ATOM 568 C CA . ILE A 1 71 ? 9.973 -0.369 -9.059 1.00 96.06 71 ILE A CA 1
ATOM 569 C C . ILE A 1 71 ? 8.867 -0.169 -8.029 1.00 96.06 71 ILE A C 1
ATOM 571 O O . ILE A 1 71 ? 9.107 -0.380 -6.842 1.00 96.06 71 ILE A O 1
ATOM 575 N N . LYS A 1 72 ? 7.646 0.137 -8.484 1.00 93.88 72 LYS A N 1
ATOM 576 C CA . LYS A 1 72 ? 6.471 0.274 -7.614 1.00 93.88 72 LYS A CA 1
ATOM 577 C C . LYS A 1 72 ? 6.246 -0.986 -6.779 1.00 93.88 72 LYS A C 1
ATOM 579 O O . LYS A 1 72 ? 6.178 -0.926 -5.556 1.00 93.88 72 LYS A O 1
ATOM 584 N N . ALA A 1 73 ? 6.261 -2.155 -7.423 1.00 94.25 73 ALA A N 1
ATOM 585 C CA . ALA A 1 73 ? 6.149 -3.440 -6.738 1.00 94.25 73 ALA A CA 1
ATOM 586 C C . ALA A 1 73 ? 7.276 -3.665 -5.715 1.00 94.25 73 ALA A C 1
ATOM 588 O O . ALA A 1 73 ? 7.038 -4.211 -4.640 1.00 94.25 73 ALA A O 1
ATOM 589 N N . LYS A 1 74 ? 8.508 -3.242 -6.020 1.00 97.56 74 LYS A N 1
ATOM 590 C CA . LYS A 1 74 ? 9.646 -3.358 -5.100 1.00 97.56 74 LYS A CA 1
ATOM 591 C C . LYS A 1 74 ? 9.491 -2.468 -3.863 1.00 97.56 74 LYS A C 1
ATOM 593 O O . LYS A 1 74 ? 9.773 -2.939 -2.763 1.00 97.56 74 LYS A O 1
ATOM 598 N N . ILE A 1 75 ? 9.013 -1.236 -4.034 1.00 97.62 75 ILE A N 1
ATOM 599 C CA . ILE A 1 75 ? 8.718 -0.302 -2.937 1.00 97.62 75 ILE A CA 1
ATOM 600 C C . ILE A 1 75 ? 7.602 -0.864 -2.050 1.00 97.62 75 ILE A C 1
ATOM 602 O O . ILE A 1 75 ? 7.798 -1.011 -0.845 1.00 97.62 75 ILE A O 1
ATOM 606 N N . ILE A 1 76 ? 6.483 -1.287 -2.645 1.00 96.62 76 ILE A N 1
ATOM 607 C CA . ILE A 1 76 ? 5.358 -1.898 -1.917 1.00 96.62 76 ILE A CA 1
ATOM 608 C C . ILE A 1 76 ? 5.814 -3.145 -1.145 1.00 96.62 76 ILE A C 1
ATOM 610 O O . ILE A 1 76 ? 5.484 -3.311 0.027 1.00 96.62 76 ILE A O 1
ATOM 614 N N . ASN A 1 77 ? 6.635 -4.005 -1.755 1.00 97.56 77 ASN A N 1
ATOM 615 C CA . ASN A 1 77 ? 7.189 -5.173 -1.069 1.00 97.56 77 ASN A CA 1
ATOM 616 C C . ASN A 1 77 ? 8.065 -4.786 0.130 1.00 97.56 77 ASN A C 1
ATOM 618 O O . ASN A 1 77 ? 7.974 -5.432 1.173 1.00 97.56 77 ASN A O 1
ATOM 622 N N . TYR A 1 78 ? 8.893 -3.744 0.002 1.00 98.50 78 TYR A N 1
ATOM 623 C CA . TYR A 1 78 ? 9.678 -3.232 1.123 1.00 98.50 78 TYR A CA 1
ATOM 624 C C . TYR A 1 78 ? 8.770 -2.729 2.253 1.00 98.50 78 TYR A C 1
ATOM 626 O O . TYR A 1 78 ? 8.989 -3.090 3.410 1.00 98.50 78 TYR A O 1
ATOM 634 N N . ILE A 1 79 ? 7.731 -1.955 1.926 1.00 98.31 79 ILE A N 1
ATOM 635 C CA . ILE A 1 79 ? 6.752 -1.452 2.898 1.00 98.31 79 ILE A CA 1
ATOM 636 C C . ILE A 1 79 ? 6.086 -2.621 3.624 1.00 98.31 79 ILE A C 1
ATOM 638 O O . ILE A 1 79 ? 6.135 -2.684 4.845 1.00 98.31 79 ILE A O 1
ATOM 642 N N . ASN A 1 80 ? 5.574 -3.612 2.897 1.00 96.69 80 ASN A N 1
ATOM 643 C CA . ASN A 1 80 ? 4.899 -4.769 3.491 1.00 96.69 80 ASN A CA 1
ATOM 644 C C . ASN A 1 80 ? 5.797 -5.596 4.422 1.00 96.69 80 ASN A C 1
ATOM 646 O O . ASN A 1 80 ? 5.311 -6.176 5.392 1.00 96.69 80 ASN A O 1
ATOM 650 N N . GLN A 1 81 ? 7.094 -5.683 4.119 1.00 97.56 81 GLN A N 1
ATOM 651 C CA . GLN A 1 81 ? 8.056 -6.437 4.925 1.00 97.56 81 GLN A CA 1
ATOM 652 C C . GLN A 1 81 ? 8.475 -5.693 6.197 1.00 97.56 81 GLN A C 1
ATOM 654 O O . GLN A 1 81 ? 8.693 -6.334 7.223 1.00 97.56 81 GLN A O 1
ATOM 659 N N . ASN A 1 82 ? 8.600 -4.365 6.137 1.00 98.00 82 ASN A N 1
ATOM 660 C CA . ASN A 1 82 ? 9.168 -3.560 7.226 1.00 98.00 82 ASN A CA 1
ATOM 661 C C . ASN A 1 82 ? 8.104 -2.815 8.052 1.00 98.00 82 ASN A C 1
ATOM 663 O O . ASN A 1 82 ? 8.338 -2.500 9.217 1.00 98.00 82 ASN A O 1
ATOM 667 N N . TYR A 1 83 ? 6.931 -2.577 7.467 1.00 97.31 83 TYR A N 1
ATOM 668 C CA . TYR A 1 83 ? 5.800 -1.840 8.030 1.00 97.31 83 TYR A CA 1
ATOM 669 C C . TYR A 1 83 ? 4.494 -2.633 7.801 1.00 97.31 83 TYR A C 1
ATOM 671 O O . TYR A 1 83 ? 3.615 -2.205 7.049 1.00 97.31 83 TYR A O 1
ATOM 679 N N . PRO A 1 84 ? 4.355 -3.835 8.390 1.00 95.62 84 PRO A N 1
ATOM 680 C CA . PRO A 1 84 ? 3.207 -4.706 8.145 1.00 95.62 84 PRO A CA 1
ATOM 681 C C . PRO A 1 84 ? 1.889 -4.046 8.572 1.00 95.62 84 PRO A C 1
ATOM 683 O O . PRO A 1 84 ? 1.724 -3.662 9.726 1.00 95.62 84 PRO A O 1
ATOM 686 N N . GLY A 1 85 ? 0.942 -3.937 7.639 1.00 94.00 85 GLY A N 1
ATOM 687 C CA . GLY A 1 85 ? -0.341 -3.265 7.871 1.00 94.00 85 GLY A CA 1
ATOM 688 C C . GLY A 1 85 ? -0.301 -1.746 7.678 1.00 94.00 85 GLY A C 1
ATOM 689 O O . GLY A 1 85 ? -1.306 -1.086 7.937 1.00 94.00 85 GLY A O 1
ATOM 690 N N . ALA A 1 86 ? 0.821 -1.184 7.214 1.00 96.44 86 ALA A N 1
ATOM 691 C CA . ALA A 1 86 ? 0.866 0.212 6.801 1.00 96.44 86 ALA A CA 1
ATOM 692 C C . ALA A 1 86 ? -0.144 0.507 5.684 1.00 96.44 86 ALA A C 1
ATOM 694 O O . ALA A 1 86 ? -0.427 -0.337 4.831 1.00 96.44 86 ALA A O 1
ATOM 695 N N . ILE A 1 87 ? -0.666 1.728 5.705 1.00 95.25 87 ILE A N 1
ATOM 696 C CA . ILE A 1 87 ? -1.496 2.289 4.642 1.00 95.25 87 ILE A CA 1
ATOM 697 C C . ILE A 1 87 ? -0.611 3.208 3.815 1.00 95.25 87 ILE A C 1
ATOM 699 O O . ILE A 1 87 ? 0.069 4.061 4.376 1.00 95.25 87 ILE A O 1
ATOM 703 N N . ILE A 1 88 ? -0.621 3.036 2.502 1.00 94.38 88 ILE A N 1
ATOM 704 C CA . ILE A 1 88 ? 0.095 3.883 1.555 1.00 94.38 88 ILE A CA 1
ATOM 705 C C . ILE A 1 88 ? -0.826 5.045 1.191 1.00 94.38 88 ILE A C 1
ATOM 707 O O . ILE A 1 88 ? -1.958 4.824 0.764 1.00 94.38 88 ILE A O 1
ATOM 711 N N . LYS A 1 89 ? -0.358 6.274 1.399 1.00 91.38 89 LYS A N 1
ATOM 712 C CA . LYS A 1 89 ? -1.056 7.480 0.948 1.00 91.38 89 LYS A CA 1
ATOM 713 C C . LYS A 1 89 ? -0.732 7.779 -0.504 1.00 91.38 89 LYS A C 1
ATOM 715 O O . LYS A 1 89 ? -1.648 7.972 -1.291 1.00 91.38 89 LYS A O 1
ATOM 720 N N . ASP A 1 90 ? 0.560 7.793 -0.810 1.00 91.12 90 ASP A N 1
ATOM 721 C CA . ASP A 1 90 ? 1.087 8.120 -2.126 1.00 91.12 90 ASP A CA 1
ATOM 722 C C . ASP A 1 90 ? 2.473 7.487 -2.311 1.00 91.12 90 ASP A C 1
ATOM 724 O O . ASP A 1 90 ? 3.203 7.234 -1.344 1.00 91.12 90 ASP A O 1
ATOM 728 N N . ILE A 1 91 ? 2.831 7.227 -3.559 1.00 92.56 91 ILE A N 1
ATOM 729 C CA . ILE A 1 91 ? 4.164 6.896 -4.032 1.00 92.56 91 ILE A CA 1
ATOM 730 C C . ILE A 1 91 ? 4.423 7.783 -5.240 1.00 92.56 91 ILE A C 1
ATOM 732 O O . ILE A 1 91 ? 3.896 7.547 -6.325 1.00 92.56 91 ILE A O 1
ATOM 736 N N . GLU A 1 92 ? 5.328 8.740 -5.081 1.00 92.25 92 GLU A N 1
ATOM 737 C CA . GLU A 1 92 ? 5.651 9.707 -6.125 1.00 92.25 92 GLU A CA 1
ATOM 738 C C . GLU A 1 92 ?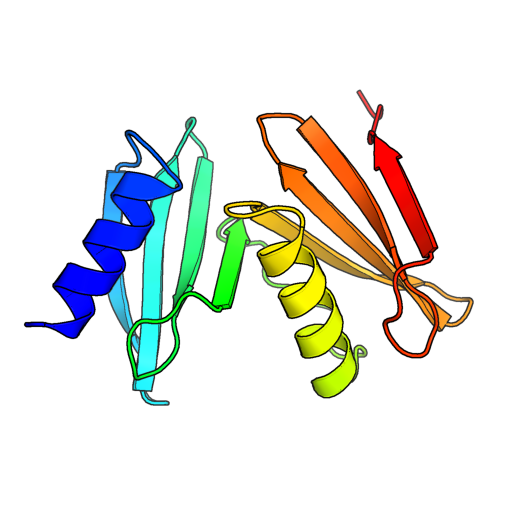 7.090 9.565 -6.630 1.00 92.25 92 GLU A C 1
ATOM 740 O O . GLU A 1 92 ? 8.024 9.212 -5.892 1.00 92.25 92 GLU A O 1
ATOM 745 N N . ARG A 1 93 ? 7.306 9.881 -7.912 1.00 93.44 93 ARG A N 1
ATOM 746 C CA . ARG A 1 93 ? 8.647 10.035 -8.480 1.00 93.44 93 ARG A CA 1
ATOM 747 C C . ARG A 1 93 ? 9.108 11.490 -8.391 1.00 93.44 93 ARG A C 1
ATOM 749 O O . ARG A 1 93 ? 8.671 12.362 -9.136 1.00 93.44 93 ARG A O 1
ATOM 756 N N . LYS A 1 94 ? 10.123 11.740 -7.567 1.00 91.75 94 LYS A N 1
ATOM 757 C CA . LYS A 1 94 ? 10.765 13.054 -7.438 1.00 91.75 94 LYS A CA 1
ATOM 758 C C . LYS A 1 94 ? 11.549 13.421 -8.705 1.00 91.75 94 LYS A C 1
ATOM 760 O O . LYS A 1 94 ? 12.091 12.566 -9.411 1.00 91.75 94 LYS A O 1
ATOM 765 N N . SER A 1 95 ? 11.731 14.723 -8.941 1.00 91.69 95 SER A N 1
ATOM 766 C CA . SER A 1 95 ? 12.447 15.273 -10.112 1.00 91.69 95 SER A CA 1
ATOM 767 C C . SER A 1 95 ? 13.903 14.801 -10.254 1.00 91.69 95 SER A C 1
ATOM 769 O O . SER A 1 95 ? 14.436 14.732 -11.359 1.00 91.69 95 SER A O 1
ATOM 771 N N . ASN A 1 96 ? 14.547 14.422 -9.148 1.00 92.25 96 ASN A N 1
ATOM 772 C CA . ASN A 1 96 ? 15.898 13.850 -9.124 1.00 92.25 96 ASN A CA 1
ATOM 773 C C . ASN A 1 96 ? 15.933 12.331 -9.416 1.00 92.25 96 ASN A C 1
ATOM 775 O O . ASN A 1 96 ? 16.979 11.698 -9.268 1.00 92.25 96 ASN A O 1
ATO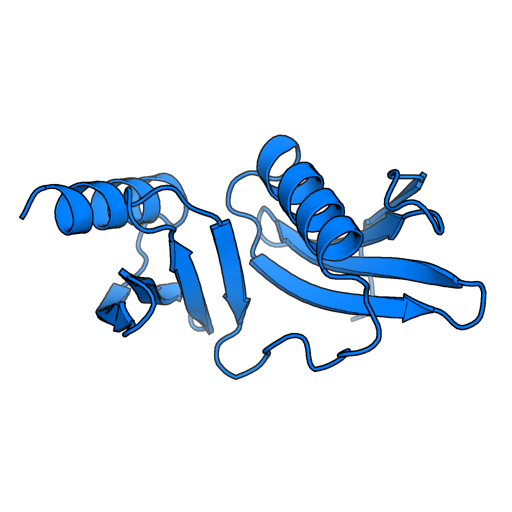M 779 N N . GLY A 1 97 ? 14.797 11.741 -9.799 1.00 93.62 97 GLY A N 1
ATOM 780 C CA . GLY A 1 97 ? 14.646 10.327 -10.131 1.00 93.62 97 GLY A CA 1
ATOM 781 C C . GLY A 1 97 ? 14.525 9.386 -8.930 1.00 93.62 97 GLY A C 1
ATOM 782 O O . GLY A 1 97 ? 14.490 8.175 -9.140 1.00 93.62 97 GLY A O 1
ATOM 783 N N . ARG A 1 98 ? 14.491 9.908 -7.697 1.00 96.44 98 ARG A N 1
ATOM 784 C CA . ARG A 1 98 ? 14.161 9.139 -6.486 1.00 96.44 98 ARG A CA 1
ATOM 785 C C . ARG A 1 98 ? 12.653 8.940 -6.368 1.00 96.44 98 ARG A C 1
ATOM 787 O O . ARG A 1 98 ? 11.891 9.613 -7.055 1.00 96.44 98 ARG A O 1
ATOM 794 N N . TYR A 1 99 ? 12.252 8.043 -5.478 1.00 96.44 99 TYR A N 1
ATOM 795 C CA . TYR A 1 99 ? 10.848 7.835 -5.138 1.00 96.44 99 TYR A CA 1
ATOM 796 C C . TYR A 1 99 ? 10.632 8.116 -3.661 1.00 96.44 99 TYR A C 1
ATOM 798 O O . TYR A 1 99 ? 11.507 7.802 -2.853 1.00 96.44 99 TYR A O 1
ATOM 806 N N . GLU A 1 100 ? 9.488 8.682 -3.323 1.00 95.50 100 GLU A N 1
ATOM 807 C CA . GLU A 1 100 ? 9.040 8.870 -1.948 1.00 95.50 100 GLU A CA 1
ATOM 808 C C . GLU A 1 100 ? 7.713 8.145 -1.790 1.00 95.50 100 GLU A C 1
ATOM 810 O O . GLU A 1 100 ? 6.863 8.253 -2.665 1.00 95.50 100 GLU A O 1
ATOM 815 N N . ALA A 1 101 ? 7.576 7.353 -0.731 1.00 94.81 101 ALA A N 1
ATOM 816 C CA . ALA A 1 101 ? 6.305 6.757 -0.357 1.00 94.81 101 ALA A CA 1
ATOM 817 C C . ALA A 1 101 ? 5.867 7.334 0.985 1.00 94.81 101 ALA A C 1
ATOM 819 O O . ALA A 1 101 ? 6.565 7.141 1.986 1.00 94.81 101 ALA A O 1
ATOM 820 N N . GLU A 1 102 ? 4.720 8.000 0.997 1.00 94.88 102 GLU A N 1
ATOM 821 C CA . GLU A 1 102 ? 4.065 8.470 2.211 1.00 94.88 102 GLU A CA 1
ATOM 822 C C . GLU A 1 102 ? 3.208 7.332 2.773 1.00 94.88 102 GLU A C 1
ATOM 824 O O . GLU A 1 102 ? 2.335 6.787 2.087 1.00 94.88 102 GLU A O 1
ATOM 829 N N . ILE A 1 103 ? 3.451 6.934 4.023 1.00 95.38 103 ILE A N 1
ATOM 830 C CA . ILE A 1 103 ? 2.702 5.850 4.667 1.00 95.38 103 ILE A CA 1
ATOM 831 C C . ILE A 1 103 ? 2.184 6.240 6.048 1.00 95.38 103 ILE A C 1
ATOM 833 O O . ILE A 1 103 ? 2.837 6.963 6.795 1.00 95.38 103 ILE A O 1
ATOM 837 N N . VAL A 1 104 ? 1.050 5.663 6.441 1.00 93.88 104 VAL A N 1
ATOM 838 C CA . VAL A 1 104 ? 0.577 5.647 7.827 1.00 93.88 104 VAL A CA 1
ATOM 839 C C . VAL A 1 104 ? 0.899 4.291 8.443 1.00 93.88 104 VAL A C 1
ATOM 841 O O . VAL A 1 104 ? 0.423 3.255 7.977 1.00 93.88 104 VAL A O 1
ATOM 844 N N . TYR A 1 105 ? 1.671 4.285 9.526 1.00 94.69 105 TYR A N 1
ATOM 845 C CA . TYR A 1 105 ? 2.016 3.082 10.279 1.00 94.69 105 TYR A CA 1
ATOM 846 C C . TYR A 1 105 ? 1.991 3.359 11.783 1.00 94.69 105 TYR A C 1
ATOM 848 O O . TYR A 1 105 ? 2.586 4.323 12.259 1.00 94.69 105 TYR A O 1
ATOM 856 N N . ASN A 1 106 ? 1.290 2.520 12.555 1.00 91.06 106 ASN A N 1
ATOM 857 C CA . ASN A 1 106 ? 1.110 2.697 14.004 1.00 91.06 106 ASN A CA 1
ATOM 858 C C . ASN A 1 106 ? 0.656 4.118 14.402 1.00 91.06 106 ASN A C 1
ATOM 860 O O . ASN A 1 106 ? 1.168 4.701 15.361 1.00 91.06 106 ASN A O 1
ATOM 864 N N . ASN A 1 107 ? -0.317 4.665 13.665 1.00 87.38 107 ASN A N 1
ATOM 865 C CA . ASN A 1 107 ? -0.885 6.007 13.863 1.00 87.38 107 ASN A CA 1
ATOM 866 C C . ASN A 1 107 ? 0.132 7.154 13.715 1.00 87.38 107 ASN A C 1
ATOM 868 O O . ASN A 1 107 ? -0.027 8.206 14.335 1.00 87.38 107 ASN A O 1
ATOM 872 N N . ARG A 1 108 ? 1.190 6.944 12.930 1.00 91.31 108 ARG A N 1
ATOM 873 C CA . ARG A 1 108 ? 2.174 7.965 12.565 1.00 91.31 108 ARG A CA 1
ATOM 874 C C . ARG A 1 108 ? 2.396 7.956 11.066 1.00 91.31 108 ARG A C 1
ATOM 876 O O . ARG A 1 108 ? 2.317 6.897 10.444 1.00 91.31 108 ARG A O 1
ATOM 883 N N . GLU A 1 109 ? 2.686 9.126 10.528 1.00 93.81 109 GLU A N 1
ATOM 884 C CA . GLU A 1 109 ? 2.999 9.309 9.117 1.00 93.81 109 GLU A CA 1
ATOM 885 C C . GLU A 1 109 ? 4.511 9.266 8.913 1.00 93.81 109 GLU A C 1
ATOM 887 O O . GLU A 1 109 ? 5.280 9.753 9.749 1.00 93.81 109 GLU A O 1
ATOM 892 N N . TYR A 1 110 ? 4.932 8.613 7.837 1.00 96.31 110 TYR A N 1
ATOM 893 C CA . TYR A 1 110 ? 6.330 8.462 7.475 1.00 96.31 110 TYR A CA 1
ATOM 894 C C . TYR A 1 110 ? 6.529 8.736 5.994 1.00 96.31 110 TYR A C 1
ATOM 896 O O . TYR A 1 110 ? 5.812 8.169 5.170 1.00 96.31 110 TYR A O 1
ATOM 904 N N . ASP A 1 111 ? 7.606 9.452 5.690 1.00 96.56 111 ASP A N 1
ATOM 905 C CA . ASP A 1 111 ? 8.135 9.585 4.338 1.00 96.56 111 ASP A CA 1
ATOM 906 C C . ASP A 1 111 ? 9.264 8.574 4.165 1.00 96.56 111 ASP A C 1
ATOM 908 O O . ASP A 1 111 ? 10.283 8.607 4.871 1.00 96.56 111 ASP A O 1
ATOM 912 N N . LEU A 1 112 ? 9.087 7.645 3.232 1.00 97.88 112 LEU A N 1
ATOM 913 C CA . LEU A 1 112 ? 10.079 6.633 2.902 1.00 97.88 112 LEU A CA 1
ATOM 914 C C . LEU A 1 112 ? 10.750 6.988 1.581 1.00 97.88 112 LEU A C 1
ATOM 916 O O . LEU A 1 112 ? 10.137 6.925 0.519 1.00 97.88 112 LEU A O 1
ATOM 920 N N . LEU A 1 113 ? 12.040 7.304 1.634 1.00 98.00 113 LEU A N 1
ATOM 921 C CA . LEU A 1 113 ? 12.815 7.666 0.458 1.00 98.00 113 LEU A CA 1
ATOM 922 C C . LEU A 1 113 ? 13.495 6.436 -0.148 1.00 98.00 113 LEU A C 1
ATOM 924 O O . LEU A 1 113 ? 14.194 5.686 0.540 1.00 98.00 113 LEU A O 1
ATOM 928 N N . PHE A 1 114 ? 13.379 6.288 -1.464 1.00 98.56 114 PHE A N 1
ATOM 929 C CA . PHE A 1 114 ? 13.998 5.233 -2.257 1.00 98.56 114 PHE A CA 1
ATOM 930 C C . PHE A 1 114 ? 14.842 5.815 -3.392 1.00 98.56 114 PHE A C 1
ATOM 932 O O . PHE A 1 114 ? 14.562 6.876 -3.951 1.00 98.56 114 PHE A O 1
ATOM 939 N N . ASN A 1 115 ? 15.904 5.108 -3.768 1.00 98.19 115 ASN A N 1
ATOM 940 C CA . ASN A 1 115 ? 16.740 5.482 -4.903 1.00 98.19 115 ASN A CA 1
ATOM 941 C C . ASN A 1 115 ? 16.054 5.164 -6.249 1.00 98.19 115 ASN A C 1
ATOM 943 O O . ASN A 1 115 ? 15.017 4.508 -6.294 1.00 98.19 115 ASN A O 1
ATOM 947 N N . ALA A 1 116 ? 16.673 5.557 -7.365 1.00 96.75 116 ALA A N 1
ATOM 948 C CA . ALA A 1 116 ? 16.124 5.340 -8.710 1.00 96.75 116 ALA A CA 1
ATOM 949 C C . ALA A 1 116 ? 15.907 3.855 -9.096 1.00 96.75 116 ALA A C 1
ATOM 951 O O . ALA A 1 116 ? 15.200 3.568 -10.059 1.00 96.75 116 ALA A O 1
ATOM 952 N N . GLN A 1 117 ? 16.491 2.908 -8.352 1.00 97.25 117 GLN A N 1
ATOM 953 C CA . GLN A 1 117 ? 16.310 1.458 -8.506 1.00 97.25 117 GLN A CA 1
ATOM 954 C C . GLN A 1 117 ? 15.328 0.866 -7.473 1.00 97.25 117 GLN A C 1
ATOM 956 O O . GLN A 1 117 ? 15.261 -0.360 -7.316 1.00 97.25 117 GLN A O 1
ATOM 961 N N . GLY A 1 118 ? 14.598 1.711 -6.738 1.00 97.31 118 GLY A N 1
ATOM 962 C CA . GLY A 1 118 ? 13.640 1.306 -5.708 1.00 97.31 118 GLY A CA 1
ATOM 963 C C . GLY A 1 118 ? 14.287 0.701 -4.459 1.00 97.31 118 GLY A C 1
ATOM 964 O O . GLY A 1 118 ? 13.646 -0.080 -3.764 1.00 97.31 118 GLY A O 1
ATOM 965 N N . ASN A 1 119 ? 15.570 0.971 -4.193 1.00 98.44 119 ASN A N 1
ATOM 966 C CA . ASN A 1 119 ? 16.212 0.571 -2.936 1.00 98.44 119 ASN A CA 1
ATOM 967 C C . ASN A 1 119 ? 15.960 1.636 -1.868 1.00 98.44 119 ASN A C 1
ATOM 969 O O . ASN A 1 119 ? 16.135 2.820 -2.149 1.00 98.44 119 ASN A O 1
ATOM 973 N N . PHE A 1 120 ? 15.611 1.213 -0.655 1.00 98.56 120 PHE A N 1
ATOM 974 C CA . PHE A 1 120 ? 15.416 2.110 0.483 1.00 98.56 120 PHE A CA 1
ATOM 975 C C . PHE A 1 120 ? 16.675 2.938 0.783 1.00 98.56 120 PHE A C 1
ATOM 977 O O . PHE A 1 120 ? 17.794 2.427 0.713 1.00 98.56 120 PHE A O 1
ATOM 984 N N . ILE A 1 121 ? 16.475 4.213 1.111 1.00 98.38 121 ILE A N 1
ATOM 985 C CA . ILE A 1 121 ? 17.516 5.159 1.529 1.00 98.38 121 ILE A CA 1
ATOM 986 C C . ILE A 1 121 ? 17.292 5.567 2.985 1.00 98.38 121 ILE A C 1
ATOM 988 O O . ILE A 1 121 ? 18.202 5.440 3.801 1.00 98.38 121 ILE A O 1
ATOM 992 N N . SER A 1 122 ? 16.110 6.095 3.302 1.00 97.81 122 SER A N 1
ATOM 993 C CA . SER A 1 122 ? 15.825 6.682 4.612 1.00 97.81 122 SER A CA 1
ATOM 994 C C . SER A 1 122 ? 14.332 6.711 4.906 1.00 97.81 122 SER A C 1
ATOM 996 O O . SER A 1 122 ? 13.516 6.698 3.990 1.00 97.81 122 SER A O 1
ATOM 998 N N . ALA A 1 123 ? 14.002 6.799 6.191 1.00 97.50 123 ALA A N 1
ATOM 999 C CA . ALA A 1 123 ? 12.662 7.084 6.678 1.00 97.50 123 ALA A CA 1
ATOM 1000 C C . ALA A 1 123 ? 12.716 8.334 7.562 1.00 97.50 123 ALA A C 1
ATOM 1002 O O . ALA A 1 123 ? 13.606 8.439 8.413 1.00 97.50 123 ALA A O 1
ATOM 1003 N N . SER A 1 124 ? 11.770 9.246 7.385 1.00 95.81 124 SER A N 1
ATOM 1004 C CA . SER A 1 124 ? 11.515 10.368 8.294 1.00 95.81 124 SER A CA 1
ATOM 1005 C C . SER A 1 124 ? 10.082 10.296 8.801 1.00 95.81 124 SER A C 1
ATOM 1007 O O . SER A 1 124 ? 9.212 9.781 8.109 1.00 95.81 124 SER A O 1
ATOM 1009 N N . LEU A 1 125 ? 9.845 10.768 10.026 1.00 93.44 125 LEU A N 1
ATOM 1010 C CA . LEU A 1 125 ? 8.483 11.064 10.465 1.00 93.44 125 LEU A CA 1
ATOM 1011 C C . LEU A 1 125 ? 8.017 12.301 9.703 1.00 93.44 125 LEU A C 1
ATOM 1013 O O . LEU A 1 125 ? 8.768 13.279 9.643 1.00 93.44 125 LEU A O 1
ATOM 1017 N N . ASP A 1 126 ? 6.816 12.243 9.135 1.00 80.50 126 ASP A N 1
ATOM 1018 C CA . ASP A 1 126 ? 6.204 13.447 8.593 1.00 80.50 126 ASP A CA 1
ATOM 1019 C C . ASP A 1 126 ? 5.617 14.252 9.759 1.00 80.50 126 ASP A C 1
ATOM 1021 O O . ASP A 1 126 ? 4.570 13.931 10.325 1.00 80.50 126 ASP A O 1
ATOM 1025 N N . ASP A 1 127 ? 6.367 15.267 10.185 1.00 66.00 127 ASP A N 1
ATOM 1026 C CA . ASP A 1 127 ? 5.976 16.181 11.258 1.00 66.00 127 ASP A CA 1
ATOM 1027 C C . ASP A 1 127 ? 5.102 17.343 10.739 1.00 66.00 127 ASP A C 1
ATOM 1029 O O . ASP A 1 127 ? 4.846 18.295 11.487 1.00 66.00 127 ASP A O 1
ATOM 1033 N N . LYS A 1 128 ? 4.642 17.311 9.476 1.00 56.28 128 LYS A N 1
ATOM 1034 C CA . LYS A 1 128 ? 3.744 18.335 8.924 1.00 56.28 128 LYS A CA 1
ATOM 1035 C C . LYS A 1 128 ? 2.385 18.297 9.634 1.00 56.28 128 LYS A C 1
ATOM 1037 O O . LYS A 1 128 ? 1.489 17.525 9.307 1.00 56.28 128 LYS A O 1
ATOM 1042 N N . LYS A 1 129 ? 2.254 19.165 10.636 1.00 43.12 129 LYS A N 1
ATOM 1043 C CA . LYS A 1 129 ? 0.983 19.628 11.205 1.00 43.12 129 LYS A CA 1
ATOM 1044 C C . LYS A 1 129 ? 0.421 20.803 10.421 1.00 43.12 129 LYS A C 1
ATOM 1046 O O . LYS A 1 129 ? 1.232 21.656 9.993 1.00 43.12 129 LYS A O 1
#

Nearest PDB structures (foldseek):
  8pxf-assembly1_A  TM=6.307E-01  e=6.512E-02  Helicobacter hepaticus ATCC 51449
  5n4c-assembly3_C  TM=4.160E-01  e=3.562E-02  Galerina marginata
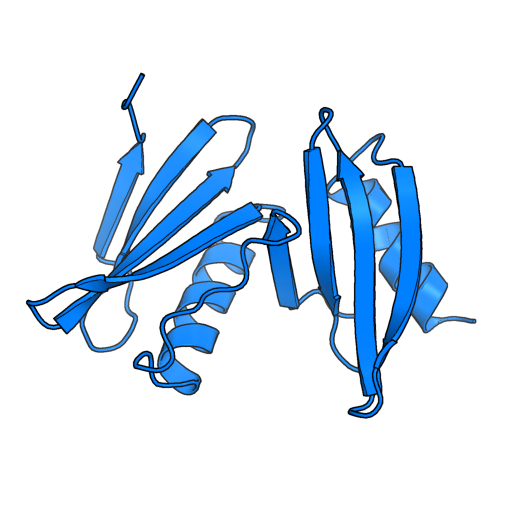  5n4c-assembly1_A  TM=4.155E-01  e=5.434E-02  Galerina marginata
  5n4c-assembly4_D  TM=4.139E-01  e=5.772E-02  Galerina marginata
  5n4f-assembly1_A  TM=4.047E-01  e=5.434E-02  Galerina marginata

Radius of gyration: 14.73 Å; Cα contacts (8 Å, |Δi|>4): 245; chains: 1; bounding box: 36×40×29 Å

Foldseek 3Di:
DVLVVLLVVLCCVLQPPKDWPDWDQDPQQKIWIWIQGPNFIKIWIAHNNNHTQAIEGVVQDAPAPVDDPVLVSLLSVVCCVPQPSKYWHYWDQDPVQKIWTWIQGPNWIKIWIAHNSNHTDDIDTPPPD

Solvent-accessible surface area (backbone atoms only — not comparable to full-atom values): 7190 Å² total; per-residue (Å²): 114,71,48,63,53,46,41,52,49,51,44,52,72,58,41,72,85,45,46,75,76,48,76,47,74,46,95,90,47,30,32,44,33,38,31,40,46,98,93,39,55,30,38,32,38,22,42,73,81,37,46,83,65,51,33,24,42,58,93,38,70,68,79,55,82,84,56,56,67,73,39,52,53,42,43,44,51,50,43,53,74,77,42,73,67,35,33,38,57,41,55,43,77,44,96,89,50,29,33,40,34,38,30,40,48,96,94,40,45,32,42,36,35,22,41,75,81,38,45,82,73,51,77,43,73,57,78,87,123

Mean predicted aligned error: 4.03 Å